Protein AF-A0A366JBB4-F1 (afdb_monomer_lite)

Secondary structure (DSSP, 8-state):
-HHHHHHHHHHHHHHHHHT------------S-----PBBTTTBTSSEEEEEEEEESSSSTTPPEEEEEEEEE-TTTTTSSB-

Organism: NCBI:txid491948

Sequence (83 aa):
MEVEILFFIVVVILIVSFMGNSNKSKGSNQSSGSKKKTPCSNCGKTGKVEEVYREPTNHLRGANMVEKRRRVTCPSCLGKGYH

Structure (mmCIF, N/CA/C/O backbone):
data_AF-A0A366JBB4-F1
#
_entry.id   AF-A0A366JBB4-F1
#
loop_
_atom_site.group_PDB
_atom_site.id
_atom_site.type_symbol
_atom_site.label_atom_id
_atom_site.label_alt_id
_atom_site.label_comp_id
_atom_site.label_asym_id
_atom_site.label_entity_id
_atom_site.label_seq_id
_atom_site.pdbx_PDB_ins_code
_atom_site.Cartn_x
_atom_site.Cartn_y
_atom_site.Cartn_z
_atom_site.occupancy
_atom_site.B_iso_or_equiv
_atom_site.auth_seq_id
_atom_site.auth_comp_id
_atom_site.auth_asym_id
_atom_site.auth_atom_id
_atom_site.pdbx_PDB_model_num
ATOM 1 N N . MET A 1 1 ? -21.507 25.446 59.748 1.00 59.94 1 MET A N 1
ATOM 2 C CA . MET A 1 1 ? -20.328 25.649 58.879 1.00 59.94 1 MET A CA 1
ATOM 3 C C . MET A 1 1 ? -20.077 24.469 57.939 1.00 59.94 1 MET A C 1
ATOM 5 O O . MET A 1 1 ? -19.936 24.710 56.753 1.00 59.94 1 MET A O 1
ATOM 9 N N . GLU A 1 2 ? -20.069 23.208 58.394 1.00 62.97 2 GLU A N 1
ATOM 10 C CA . GLU A 1 2 ? -19.754 22.056 57.514 1.00 62.97 2 GLU A CA 1
ATOM 11 C C . GLU A 1 2 ? -20.808 21.776 56.421 1.00 62.97 2 GLU A C 1
ATOM 13 O O . GLU A 1 2 ? -20.454 21.492 55.279 1.00 62.97 2 GLU A O 1
ATOM 18 N N . VAL A 1 3 ? -22.103 21.925 56.731 1.00 73.12 3 VAL A N 1
ATOM 19 C CA . VAL A 1 3 ? -23.203 21.690 55.767 1.00 73.12 3 VAL A CA 1
ATOM 20 C C . VAL A 1 3 ? -23.250 22.759 54.669 1.00 73.12 3 VAL A C 1
ATOM 22 O O . VAL A 1 3 ? -23.532 22.454 53.513 1.00 73.12 3 VAL A O 1
ATOM 25 N N . GLU A 1 4 ? -22.925 24.008 55.006 1.00 70.75 4 GLU A N 1
ATOM 26 C CA . GLU A 1 4 ? -22.889 25.109 54.037 1.00 70.75 4 GLU A CA 1
ATOM 27 C C . GLU A 1 4 ? -21.746 24.924 53.038 1.00 70.75 4 GLU A C 1
ATOM 29 O O . GLU A 1 4 ? -21.957 25.068 51.838 1.00 70.75 4 GLU A O 1
ATOM 34 N N . ILE A 1 5 ? -20.562 24.508 53.505 1.00 77.88 5 ILE A N 1
ATOM 35 C CA . ILE A 1 5 ? -19.413 24.209 52.635 1.00 77.88 5 ILE A CA 1
ATOM 36 C C . ILE A 1 5 ? -19.763 23.093 51.636 1.00 77.88 5 ILE A C 1
ATOM 38 O O . ILE A 1 5 ? -19.476 23.221 50.446 1.00 77.88 5 ILE A O 1
ATOM 42 N N . LEU A 1 6 ? -20.444 22.035 52.090 1.00 76.62 6 LEU A N 1
ATOM 43 C CA . LEU A 1 6 ? -20.930 20.952 51.226 1.00 76.62 6 LEU A CA 1
ATOM 44 C C . LEU A 1 6 ? -21.920 21.449 50.163 1.00 76.62 6 LEU A C 1
ATOM 46 O O . LEU A 1 6 ? -21.818 21.052 49.002 1.00 76.62 6 LEU A O 1
ATOM 50 N N . PHE A 1 7 ? -22.829 22.356 50.525 1.00 81.19 7 PHE A N 1
ATOM 51 C CA . PHE A 1 7 ? -23.771 22.962 49.582 1.00 81.19 7 PHE A CA 1
ATOM 52 C C . PHE A 1 7 ? -23.054 23.786 48.501 1.00 81.19 7 PHE A C 1
ATOM 54 O O . PHE A 1 7 ? -23.328 23.609 47.312 1.00 81.19 7 PHE A O 1
ATOM 61 N N . PHE A 1 8 ? -22.076 24.615 48.882 1.00 81.94 8 PHE A N 1
ATOM 62 C CA . PHE A 1 8 ? -21.285 25.397 47.924 1.00 81.94 8 PHE A CA 1
ATOM 63 C C . PHE A 1 8 ? -20.493 24.508 46.955 1.00 81.94 8 PHE A C 1
ATOM 65 O O . PHE A 1 8 ? -20.469 24.789 45.756 1.00 81.94 8 PHE A O 1
ATOM 72 N N . ILE A 1 9 ? -19.904 23.407 47.433 1.00 82.94 9 ILE A N 1
ATOM 73 C CA . ILE A 1 9 ? -19.155 22.463 46.586 1.00 82.94 9 ILE A CA 1
ATOM 74 C C . ILE A 1 9 ? -20.070 21.813 45.538 1.00 82.94 9 ILE A C 1
ATOM 76 O O . ILE A 1 9 ? -19.715 21.762 44.359 1.00 82.94 9 ILE A O 1
ATOM 80 N N . VAL A 1 10 ? -21.266 21.364 45.933 1.00 83.06 10 VAL A N 1
ATOM 81 C CA . VAL A 1 10 ? -22.229 20.736 45.009 1.00 83.06 10 VAL A CA 1
ATOM 82 C C . VAL A 1 10 ? -22.703 21.727 43.943 1.00 83.06 10 VAL A C 1
ATOM 84 O O . VAL A 1 10 ? -22.743 21.385 42.760 1.00 83.06 10 VAL A O 1
ATOM 87 N N . VAL A 1 11 ? -23.001 22.970 44.332 1.00 84.25 11 VAL A N 1
ATOM 88 C CA . VAL A 1 11 ? -23.430 24.023 43.397 1.00 84.25 11 VAL A CA 1
ATOM 89 C C . VAL A 1 11 ? -22.328 24.352 42.383 1.00 84.25 11 VAL A C 1
ATOM 91 O O . VAL A 1 11 ? -22.608 24.449 41.188 1.00 84.25 11 VAL A O 1
ATOM 94 N N . VAL A 1 12 ? -21.067 24.444 42.815 1.00 81.56 12 VAL A N 1
ATOM 95 C CA . VAL A 1 12 ? -19.929 24.708 41.915 1.00 81.56 12 VAL A CA 1
ATOM 96 C C . VAL A 1 12 ? -19.723 23.565 40.912 1.00 81.56 12 VAL A C 1
ATOM 98 O O . VAL A 1 12 ? -19.540 23.831 39.723 1.00 81.56 12 VAL A O 1
ATOM 101 N N . ILE A 1 13 ? -19.820 22.300 41.341 1.00 78.62 13 ILE A N 1
ATOM 102 C CA . ILE A 1 13 ? -19.700 21.133 40.444 1.00 78.62 13 ILE A CA 1
ATOM 103 C C . ILE A 1 13 ? -20.804 21.140 39.373 1.00 78.62 13 ILE A C 1
ATOM 105 O O . ILE A 1 13 ? -20.530 20.868 38.198 1.00 78.62 13 ILE A O 1
ATOM 109 N N . LEU A 1 14 ? -22.040 21.488 39.750 1.00 76.31 14 LEU A N 1
ATOM 110 C CA . LEU A 1 14 ? -23.161 21.582 38.810 1.00 76.31 14 LEU A CA 1
ATOM 111 C C . LEU A 1 14 ? -22.955 22.697 37.773 1.00 76.31 14 LEU A C 1
ATOM 113 O O . LEU A 1 14 ? -23.191 22.467 36.586 1.00 76.31 14 LEU A O 1
ATOM 117 N N . ILE A 1 15 ? -22.457 23.868 38.188 1.00 73.12 15 ILE A N 1
ATOM 118 C CA . ILE A 1 15 ? -22.186 24.999 37.281 1.00 73.12 15 ILE A CA 1
ATOM 119 C C . ILE A 1 15 ? -21.070 24.650 36.283 1.00 73.12 15 ILE A C 1
ATOM 121 O O . ILE A 1 15 ? -21.229 24.877 35.082 1.00 73.12 15 ILE A O 1
ATOM 125 N N . VAL A 1 16 ? -19.969 24.042 36.742 1.00 68.31 16 VAL A N 1
ATOM 126 C CA . VAL A 1 16 ? -18.852 23.632 35.865 1.00 68.31 16 VAL A CA 1
ATOM 127 C C . VAL A 1 16 ? -19.292 22.553 34.867 1.00 68.31 16 VAL A C 1
ATOM 129 O O . VAL A 1 16 ? -18.875 22.583 33.709 1.00 68.31 16 VAL A O 1
ATOM 132 N N . SER A 1 17 ? -20.186 21.646 35.274 1.00 64.25 17 SER A N 1
ATOM 133 C CA . SER A 1 17 ? -20.743 20.612 34.389 1.00 64.25 17 SER A CA 1
ATOM 134 C C . SER A 1 17 ? -21.649 21.194 33.296 1.00 64.25 17 SER A C 1
ATOM 136 O O . SER A 1 17 ? -21.661 20.690 32.174 1.00 64.25 17 SER A O 1
ATOM 138 N N . PHE A 1 18 ? -22.385 22.270 33.592 1.00 59.84 18 PHE A N 1
ATOM 139 C CA . PHE A 1 18 ? -23.277 22.921 32.626 1.00 59.84 18 PHE A CA 1
ATOM 140 C C . PH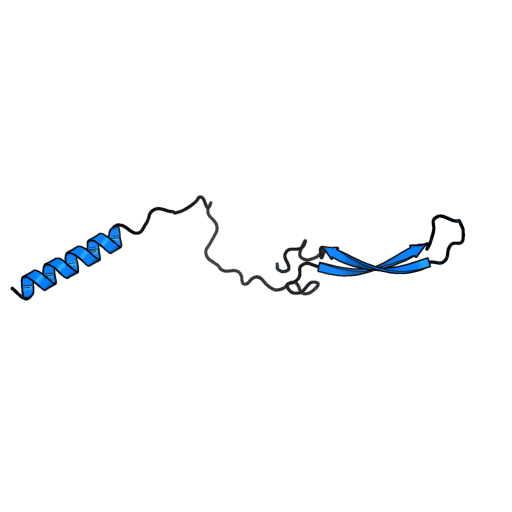E A 1 18 ? -22.533 23.786 31.597 1.00 59.84 18 PHE A C 1
ATOM 142 O O . PHE A 1 18 ? -23.011 23.958 30.477 1.00 59.84 18 PHE A O 1
ATOM 149 N N . MET A 1 19 ? -21.350 24.304 31.942 1.00 59.06 19 MET A N 1
ATOM 150 C CA . MET A 1 19 ? -20.579 25.218 31.084 1.00 59.06 19 MET A CA 1
ATOM 151 C C . MET A 1 19 ? -19.662 24.506 30.072 1.00 59.06 19 MET A C 1
ATOM 153 O O . MET A 1 19 ? -18.914 25.148 29.337 1.00 59.06 19 MET A O 1
ATOM 157 N N . GLY A 1 20 ? -19.734 23.175 30.006 1.00 56.25 20 GLY A N 1
ATOM 158 C CA . GLY A 1 20 ? -18.940 22.337 29.115 1.00 56.25 20 GLY A CA 1
ATOM 159 C C . GLY A 1 20 ? -19.723 21.745 27.946 1.00 56.25 20 GLY A C 1
ATOM 160 O O . GLY A 1 20 ? -19.692 20.530 27.790 1.00 56.25 20 GLY A O 1
ATOM 161 N N . ASN A 1 21 ? -20.411 22.538 27.111 1.00 56.34 21 ASN A N 1
ATOM 162 C CA . ASN A 1 21 ? -20.810 22.050 25.780 1.00 56.34 21 ASN A CA 1
ATOM 163 C C . ASN A 1 21 ? -21.188 23.152 24.774 1.00 56.34 21 ASN A C 1
ATOM 165 O O . ASN A 1 21 ? -22.363 23.436 24.548 1.00 56.34 21 ASN A O 1
ATOM 169 N N . SER A 1 22 ? -20.197 23.680 24.061 1.00 56.12 22 SER A N 1
ATOM 170 C CA . SER A 1 22 ? -20.434 24.292 22.750 1.00 56.12 22 SER A CA 1
ATOM 171 C C . SER A 1 22 ? -19.170 24.246 21.903 1.00 56.12 22 SER A C 1
ATOM 173 O O . SER A 1 22 ? -18.430 25.216 21.815 1.00 56.12 22 SER A O 1
ATOM 175 N N . ASN A 1 23 ? -18.932 23.088 21.287 1.00 54.22 23 ASN A N 1
ATOM 176 C CA . ASN A 1 23 ? -18.222 22.973 20.012 1.00 54.22 23 ASN A CA 1
ATOM 177 C C . ASN A 1 23 ? -18.667 21.688 19.305 1.00 54.22 23 ASN A C 1
ATOM 179 O O . ASN A 1 23 ? -17.908 20.734 19.137 1.00 54.22 23 ASN A O 1
ATOM 183 N N . LYS A 1 24 ? -19.936 21.653 18.880 1.00 42.38 24 LYS A N 1
ATOM 184 C CA . LYS A 1 24 ? -20.379 20.678 17.882 1.00 42.38 24 LYS A CA 1
ATOM 185 C C . LYS A 1 24 ? -20.226 21.304 16.503 1.00 42.38 24 LYS A C 1
ATOM 187 O O . LYS A 1 24 ? -21.138 21.919 15.958 1.00 42.38 24 LYS A O 1
ATOM 192 N N . SER A 1 25 ? -19.013 21.166 15.981 1.00 49.59 25 SER A N 1
ATOM 193 C CA . SER A 1 25 ? -18.679 21.357 14.577 1.00 49.59 25 SER A CA 1
ATOM 194 C C . SER A 1 25 ? -19.698 20.647 13.679 1.00 49.59 25 SER A C 1
ATOM 196 O O . SER A 1 25 ? -20.154 19.545 13.990 1.00 49.59 25 SER A O 1
ATOM 198 N N . LYS A 1 26 ? -20.035 21.301 12.562 1.00 49.44 26 LYS A N 1
ATOM 199 C CA . LYS A 1 26 ? -20.801 20.785 11.416 1.00 49.44 26 LYS A CA 1
ATOM 200 C C . LYS A 1 26 ? -20.642 19.269 11.225 1.00 49.44 26 LYS A C 1
ATOM 202 O O . LYS A 1 26 ? -19.537 18.787 11.001 1.00 49.44 26 LYS A O 1
ATOM 207 N N . GLY A 1 27 ? -21.756 18.547 11.210 1.00 40.72 27 GLY A N 1
ATOM 208 C CA . GLY A 1 27 ? -21.789 17.133 10.852 1.00 40.72 27 GLY A CA 1
ATOM 209 C C . GLY A 1 27 ? -23.219 16.680 10.619 1.00 40.72 27 GLY A C 1
ATOM 210 O O . GLY A 1 27 ? -23.931 16.347 11.560 1.00 40.72 27 GLY A O 1
ATOM 211 N N . SER A 1 28 ? -23.634 16.733 9.359 1.00 44.59 28 SER A N 1
ATOM 212 C CA . SER A 1 28 ? -24.868 16.161 8.828 1.00 44.59 28 SER A CA 1
ATOM 213 C C . SER A 1 28 ? -25.120 14.741 9.343 1.00 44.59 28 SER A C 1
ATOM 215 O O . SER A 1 28 ? -24.196 13.932 9.398 1.00 44.59 28 SER A O 1
ATOM 217 N N . ASN A 1 29 ? -26.383 14.452 9.658 1.00 48.22 29 ASN A N 1
ATOM 218 C CA . ASN A 1 29 ? -26.958 13.129 9.897 1.00 48.22 29 ASN A CA 1
ATOM 219 C C . ASN A 1 29 ? -26.206 11.976 9.212 1.00 48.22 29 ASN A C 1
ATOM 221 O O . ASN A 1 29 ? -26.216 11.903 7.987 1.00 48.22 29 ASN A O 1
ATOM 225 N N . GLN A 1 30 ? -25.676 11.029 9.992 1.00 43.00 30 GLN A N 1
ATOM 226 C CA . GLN A 1 30 ? -25.651 9.613 9.613 1.00 43.00 30 GLN A CA 1
ATOM 227 C C . GLN A 1 30 ? -25.367 8.719 10.832 1.00 43.00 30 GLN A 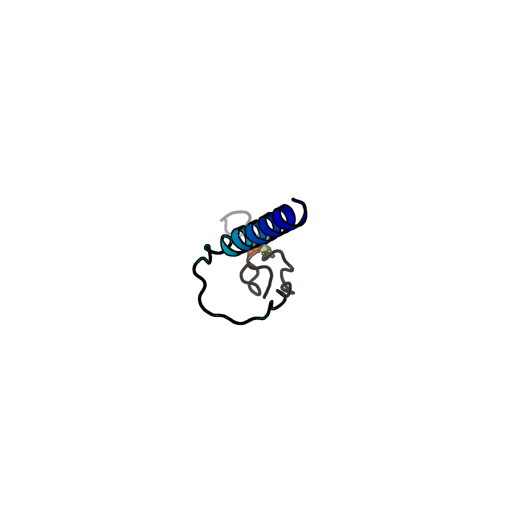C 1
ATOM 229 O O . GLN A 1 30 ? -24.265 8.682 11.362 1.00 43.00 30 GLN A O 1
ATOM 234 N N . SER A 1 31 ? -26.428 8.034 11.267 1.00 45.50 31 SER A N 1
ATOM 235 C CA . SER A 1 31 ? -26.483 6.718 11.914 1.00 45.50 31 SER A CA 1
ATOM 236 C C . SER A 1 31 ? -25.297 6.254 12.772 1.00 45.50 31 SER A C 1
ATOM 238 O O . SER A 1 31 ? -24.224 5.900 12.289 1.00 45.50 31 SER A O 1
ATOM 240 N N . SER A 1 32 ? -25.611 6.066 14.052 1.00 47.78 32 SER A N 1
ATOM 241 C CA . SER A 1 32 ? -25.029 5.088 14.968 1.00 47.78 32 SER A CA 1
ATOM 242 C C . SER A 1 32 ? -24.629 3.773 14.291 1.00 47.78 32 SER A C 1
ATOM 244 O O . SER A 1 32 ? -25.437 3.118 13.631 1.00 47.78 32 SER A O 1
ATOM 246 N N . GLY A 1 33 ? -23.379 3.389 14.514 1.00 43.00 33 GLY A N 1
ATOM 247 C CA . GLY A 1 33 ? -22.772 2.160 14.038 1.00 43.00 33 GLY A CA 1
ATOM 248 C C . GLY A 1 33 ? -21.340 2.465 13.651 1.00 43.00 33 GLY A C 1
ATOM 249 O O . GLY A 1 33 ? -21.077 2.809 12.502 1.00 43.00 33 GLY A O 1
ATOM 250 N N . SER A 1 34 ? -20.399 2.339 14.589 1.00 53.91 34 SER A N 1
ATOM 251 C CA . SER A 1 34 ? -18.990 2.180 14.223 1.00 53.91 34 SER A CA 1
ATOM 252 C C . SER A 1 34 ? -18.880 0.894 13.405 1.00 53.91 34 SER A C 1
ATOM 254 O O . SER A 1 34 ? -18.586 -0.170 13.948 1.00 53.91 34 SER A O 1
ATOM 256 N N . LYS A 1 35 ? -19.178 0.964 12.100 1.00 60.41 35 LYS A N 1
ATOM 257 C CA . LYS A 1 35 ? -18.844 -0.080 11.138 1.00 60.41 35 LYS A CA 1
ATOM 258 C C . LYS A 1 35 ? -17.343 -0.253 11.284 1.00 60.41 35 LYS A C 1
ATOM 260 O O . LYS A 1 35 ? -16.582 0.657 10.950 1.00 60.41 35 LYS A O 1
ATOM 265 N N . LYS A 1 36 ? -16.927 -1.363 11.899 1.00 60.66 36 LYS A N 1
ATOM 266 C CA . LYS A 1 36 ? -15.513 -1.711 12.013 1.00 60.66 36 LYS A CA 1
ATOM 267 C C . LYS A 1 36 ? -14.952 -1.616 10.601 1.00 60.66 36 LYS A C 1
ATOM 269 O O . LYS A 1 36 ? -15.416 -2.328 9.719 1.00 60.66 36 LYS A O 1
ATOM 274 N N . LYS A 1 37 ? -14.019 -0.688 10.393 1.00 74.88 37 LYS A N 1
ATOM 275 C CA . LYS A 1 37 ? -13.322 -0.537 9.120 1.00 74.88 37 LYS A CA 1
ATOM 276 C C . LYS A 1 37 ? -12.581 -1.842 8.872 1.00 74.88 37 LYS A C 1
ATOM 278 O O . LYS A 1 37 ? -11.594 -2.128 9.553 1.00 74.88 37 LYS A O 1
ATOM 283 N N . THR A 1 38 ? -13.102 -2.659 7.967 1.00 85.62 38 THR A N 1
ATOM 284 C CA . THR A 1 38 ? -12.495 -3.949 7.649 1.00 85.62 38 THR A CA 1
ATOM 285 C C . THR A 1 38 ? -11.236 -3.665 6.840 1.00 85.62 38 THR A C 1
ATOM 287 O O . THR A 1 38 ? -11.330 -2.955 5.832 1.00 85.62 38 THR A O 1
ATOM 290 N N . PRO A 1 39 ? -10.052 -4.148 7.270 1.00 88.56 39 PRO A N 1
ATOM 291 C CA . PRO A 1 39 ? -8.842 -4.029 6.472 1.00 88.56 39 PRO A CA 1
ATOM 292 C C . PRO A 1 39 ? -9.110 -4.580 5.078 1.00 88.56 39 PRO A C 1
ATOM 294 O O . PRO A 1 39 ? -9.710 -5.645 4.935 1.00 88.56 39 PRO A O 1
ATOM 297 N N . CYS A 1 40 ? -8.688 -3.852 4.053 1.00 90.50 40 CYS A N 1
ATOM 298 C CA . CYS A 1 40 ? -8.849 -4.345 2.697 1.00 90.50 40 CYS A CA 1
ATOM 299 C C . CYS A 1 40 ? -8.010 -5.610 2.522 1.00 90.50 40 CYS A C 1
ATOM 301 O O . CYS A 1 40 ? -6.811 -5.606 2.794 1.00 90.50 40 CYS A O 1
ATOM 303 N N . SE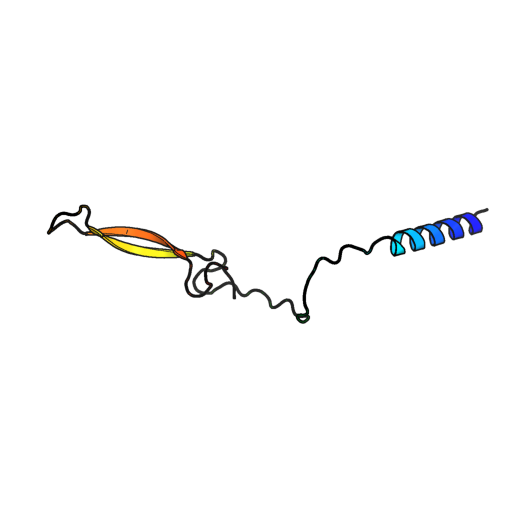R A 1 41 ? -8.630 -6.684 2.045 1.00 90.38 41 SER A N 1
ATOM 304 C CA . SER A 1 41 ? -7.964 -7.973 1.827 1.00 90.38 41 SER A CA 1
ATOM 305 C C . SER A 1 41 ? -6.776 -7.869 0.869 1.00 90.38 41 SER A C 1
ATOM 307 O O . SER A 1 41 ? -5.815 -8.616 1.002 1.00 90.38 41 SER A O 1
ATOM 309 N N . ASN A 1 42 ? -6.824 -6.913 -0.060 1.00 87.75 42 ASN A N 1
ATOM 310 C CA . ASN A 1 42 ? -5.836 -6.764 -1.122 1.00 87.75 42 ASN A CA 1
ATOM 311 C C . ASN A 1 42 ? -4.652 -5.855 -0.732 1.00 87.75 42 ASN A C 1
ATOM 313 O O . ASN A 1 42 ? -3.522 -6.089 -1.137 1.00 87.75 42 ASN A O 1
ATOM 317 N N . CYS A 1 43 ? -4.901 -4.802 0.059 1.00 89.94 43 CYS A N 1
ATOM 318 C CA . CYS A 1 43 ? -3.883 -3.805 0.444 1.00 89.94 43 CYS A CA 1
ATOM 319 C C . CYS A 1 43 ? -3.521 -3.841 1.938 1.00 89.94 43 CYS A C 1
ATOM 321 O O . CYS A 1 43 ? -2.712 -3.033 2.414 1.00 89.94 43 CYS A O 1
ATOM 323 N N . GLY A 1 44 ? -4.162 -4.724 2.709 1.00 88.56 44 GLY A N 1
ATOM 324 C CA . GLY A 1 44 ? -4.216 -4.611 4.158 1.00 88.56 44 GLY A CA 1
ATOM 325 C C . GLY A 1 44 ? -4.639 -3.198 4.549 1.00 88.56 44 GLY A C 1
ATOM 326 O O . GLY A 1 44 ? -5.484 -2.585 3.905 1.00 88.56 44 GLY A O 1
ATOM 327 N N . LYS A 1 45 ? -3.956 -2.642 5.549 1.00 88.94 45 LYS A N 1
ATOM 328 C CA . LYS A 1 45 ? -4.163 -1.272 6.042 1.00 88.94 45 LYS A CA 1
ATOM 329 C C . LYS A 1 45 ? -3.417 -0.198 5.239 1.00 88.94 45 LYS A C 1
ATOM 331 O O . LYS A 1 45 ? -3.556 0.983 5.535 1.00 88.94 45 LYS A O 1
ATOM 336 N N . THR A 1 46 ? -2.589 -0.589 4.269 1.00 91.31 46 THR A N 1
ATOM 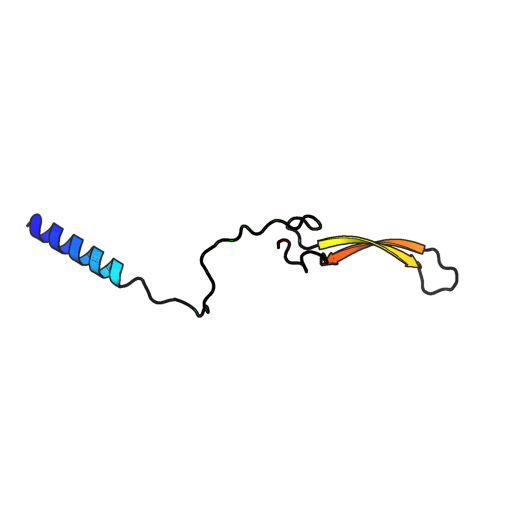337 C CA . THR A 1 46 ? -1.600 0.317 3.656 1.00 91.31 46 THR A CA 1
ATOM 338 C C . THR A 1 46 ? -2.175 1.185 2.542 1.00 91.31 46 THR A C 1
ATOM 340 O O . THR A 1 46 ? -1.605 2.225 2.217 1.00 91.31 46 THR A O 1
ATOM 343 N N . GLY A 1 47 ? -3.272 0.748 1.916 1.00 90.50 47 GLY A N 1
ATOM 344 C CA . GLY A 1 47 ? -3.841 1.444 0.763 1.00 90.50 47 GLY A CA 1
ATOM 345 C C . GLY A 1 47 ? -3.050 1.275 -0.538 1.00 90.50 47 GLY A C 1
ATOM 346 O O . GLY A 1 47 ? -3.481 1.792 -1.567 1.00 90.50 47 GLY A O 1
ATOM 347 N N . LYS A 1 48 ? -1.919 0.557 -0.532 1.00 94.12 48 LYS A N 1
ATOM 348 C CA . LYS A 1 48 ? -1.026 0.420 -1.690 1.00 94.12 48 LYS A CA 1
ATOM 349 C C . LYS A 1 48 ? -0.730 -1.044 -1.996 1.00 94.12 48 LYS A C 1
ATOM 351 O O . LYS A 1 48 ? -0.711 -1.872 -1.092 1.00 94.12 48 LYS A O 1
ATOM 356 N N . VAL A 1 49 ? -0.494 -1.341 -3.268 1.00 94.19 49 VAL A N 1
ATOM 357 C CA . VAL A 1 49 ? -0.028 -2.650 -3.748 1.00 94.19 49 VAL A CA 1
ATOM 358 C C . VAL A 1 49 ? 1.237 -2.460 -4.579 1.00 94.19 49 VAL A C 1
ATOM 360 O O . VAL A 1 49 ? 1.428 -1.409 -5.195 1.00 94.19 49 VAL A O 1
ATOM 363 N N . GLU A 1 50 ? 2.133 -3.441 -4.541 1.00 94.50 50 GLU A N 1
ATOM 364 C CA . GLU A 1 50 ? 3.342 -3.447 -5.362 1.00 94.50 50 GLU A CA 1
ATOM 365 C C . GLU A 1 50 ? 3.009 -4.066 -6.718 1.00 94.50 50 GLU A C 1
ATOM 367 O O . GLU A 1 50 ? 2.534 -5.196 -6.797 1.00 94.50 50 GLU A O 1
ATOM 372 N N . GLU A 1 51 ? 3.217 -3.298 -7.779 1.00 93.44 51 GLU A N 1
ATOM 373 C CA . GLU A 1 51 ? 2.998 -3.721 -9.153 1.00 93.44 51 GLU A CA 1
ATOM 374 C C . GLU A 1 51 ? 4.350 -3.902 -9.834 1.00 93.44 51 GLU A C 1
ATOM 376 O O . GLU A 1 51 ? 5.221 -3.026 -9.769 1.00 93.44 51 GLU A O 1
ATOM 381 N N . VAL A 1 52 ? 4.505 -5.048 -10.489 1.00 95.62 52 VAL A N 1
ATOM 382 C CA . VAL A 1 52 ? 5.676 -5.391 -11.285 1.00 95.62 52 VAL A CA 1
ATOM 383 C C . VAL A 1 52 ? 5.342 -5.137 -12.750 1.00 95.62 52 VAL A C 1
ATOM 385 O O . VAL A 1 52 ? 4.338 -5.635 -13.253 1.00 95.62 52 VAL A O 1
ATOM 388 N N . TYR A 1 53 ? 6.175 -4.364 -13.435 1.00 94.25 53 TYR A N 1
ATOM 389 C CA . TYR A 1 53 ? 6.006 -4.053 -14.851 1.00 94.25 53 TYR A CA 1
ATOM 390 C C . TYR A 1 53 ? 7.347 -4.132 -15.576 1.00 94.25 53 TYR A C 1
ATOM 392 O O . TYR A 1 53 ? 8.411 -4.052 -14.962 1.00 94.25 53 TYR A O 1
ATOM 400 N N . ARG A 1 54 ? 7.298 -4.320 -16.895 1.00 95.19 54 ARG A N 1
ATOM 401 C CA . ARG A 1 54 ? 8.489 -4.347 -17.744 1.00 95.19 54 ARG A CA 1
ATOM 402 C C . ARG A 1 54 ? 8.522 -3.116 -18.627 1.00 95.19 54 ARG A C 1
ATOM 404 O O . ARG A 1 54 ? 7.542 -2.828 -19.309 1.00 95.19 54 ARG A O 1
ATOM 411 N N . GLU A 1 55 ? 9.654 -2.431 -18.639 1.00 94.12 55 GLU A N 1
ATOM 412 C CA . GLU A 1 55 ? 9.895 -1.294 -19.523 1.00 94.12 55 GLU A CA 1
ATOM 413 C C . GLU A 1 55 ? 11.251 -1.432 -20.224 1.00 94.12 55 GLU A C 1
ATOM 415 O O . GLU A 1 55 ? 12.148 -2.096 -19.694 1.00 94.12 55 GLU A O 1
ATOM 420 N N . PRO A 1 56 ? 11.415 -0.860 -21.426 1.00 94.50 56 PRO A N 1
ATOM 421 C CA . PRO A 1 56 ? 12.685 -0.922 -22.128 1.00 94.50 56 PRO A CA 1
ATOM 422 C C . PRO A 1 56 ? 13.739 -0.077 -21.402 1.00 94.50 56 PRO A C 1
ATOM 424 O O . PRO A 1 56 ? 13.44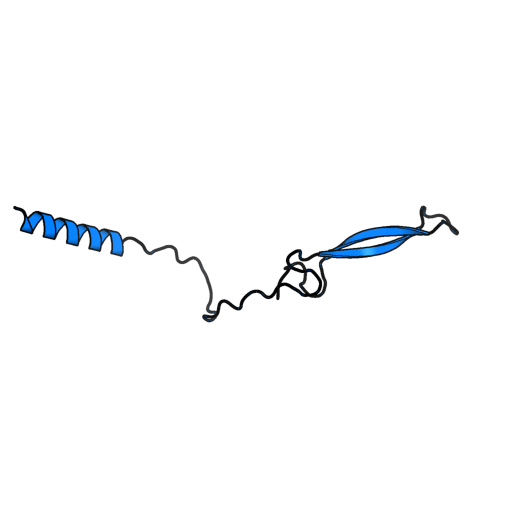3 0.993 -20.872 1.00 94.50 56 PRO A O 1
ATOM 427 N N . THR A 1 57 ? 14.994 -0.531 -21.397 1.00 94.00 57 THR A N 1
ATOM 428 C CA . THR A 1 57 ? 16.109 0.195 -20.758 1.00 94.00 57 THR A CA 1
ATOM 429 C C . THR A 1 57 ? 16.391 1.555 -21.390 1.00 94.00 57 THR A C 1
ATOM 431 O O . THR A 1 57 ? 16.974 2.423 -20.745 1.00 94.00 57 THR A O 1
ATOM 434 N N . ASN A 1 58 ? 16.004 1.740 -22.652 1.00 92.31 58 ASN A N 1
ATOM 435 C CA . ASN A 1 58 ? 16.128 2.984 -23.401 1.00 92.31 58 ASN A CA 1
ATOM 436 C C . ASN A 1 58 ? 15.033 3.068 -24.484 1.00 92.31 58 ASN A C 1
ATOM 438 O O . ASN A 1 58 ? 14.236 2.150 -24.649 1.00 92.31 58 ASN A O 1
ATOM 442 N N . HIS A 1 59 ? 14.961 4.181 -25.215 1.00 91.31 59 HIS A N 1
ATOM 443 C CA . HIS A 1 59 ? 13.926 4.410 -26.238 1.00 91.31 59 HIS A CA 1
ATOM 444 C C . HIS A 1 59 ? 14.311 3.876 -27.629 1.00 91.31 59 HIS A C 1
ATOM 446 O O . HIS A 1 59 ? 13.694 4.242 -28.629 1.00 91.31 59 HIS A O 1
ATOM 452 N N . LEU A 1 60 ? 15.342 3.031 -27.717 1.00 92.50 60 LEU A N 1
ATOM 453 C CA . LEU A 1 60 ? 15.783 2.450 -28.978 1.00 92.50 60 LEU A CA 1
ATOM 454 C C . LEU A 1 60 ? 14.956 1.210 -29.317 1.00 92.50 60 LEU A C 1
ATOM 456 O O . LEU A 1 60 ? 14.530 0.434 -28.459 1.00 92.50 60 LEU A O 1
ATOM 460 N N . ARG A 1 61 ? 14.752 0.991 -30.614 1.00 90.00 61 ARG A N 1
ATOM 461 C CA . ARG A 1 61 ? 14.079 -0.207 -31.113 1.00 90.00 61 ARG A CA 1
ATOM 462 C C . ARG A 1 61 ? 14.966 -1.429 -30.844 1.00 90.00 61 ARG A C 1
ATOM 464 O O . ARG A 1 61 ? 16.124 -1.439 -31.244 1.00 90.00 61 ARG A O 1
ATOM 471 N N . GLY A 1 62 ? 14.420 -2.448 -30.179 1.00 91.12 62 GLY A N 1
ATOM 472 C CA . GLY A 1 62 ? 15.175 -3.643 -29.771 1.00 91.12 62 GLY A CA 1
ATOM 473 C C . GLY A 1 62 ? 15.874 -3.525 -28.412 1.00 91.12 62 GLY A C 1
ATOM 474 O O . GLY A 1 62 ? 16.707 -4.365 -28.086 1.00 91.12 62 GLY A O 1
ATOM 475 N N . ALA A 1 63 ? 15.550 -2.502 -27.616 1.00 92.00 63 ALA A N 1
ATOM 476 C CA . ALA A 1 63 ? 16.045 -2.379 -26.252 1.00 92.00 63 ALA A CA 1
ATOM 477 C C . ALA A 1 63 ? 15.644 -3.575 -25.374 1.00 92.00 63 ALA A C 1
ATOM 479 O O . ALA A 1 63 ? 14.544 -4.122 -25.490 1.00 92.00 63 ALA A O 1
ATOM 480 N N . ASN A 1 64 ? 16.526 -3.933 -24.441 1.00 94.31 64 ASN A N 1
ATOM 481 C CA . ASN A 1 64 ? 16.233 -4.950 -23.439 1.00 94.31 64 ASN A CA 1
ATOM 482 C C . ASN A 1 64 ? 15.110 -4.475 -22.513 1.00 94.31 64 ASN A C 1
ATOM 484 O O . ASN A 1 64 ? 15.109 -3.331 -22.060 1.00 94.31 64 ASN A O 1
ATOM 488 N N . MET A 1 65 ? 14.176 -5.371 -22.202 1.00 95.25 65 MET A N 1
ATOM 489 C CA . MET A 1 65 ? 13.114 -5.108 -21.232 1.00 95.25 65 MET A CA 1
ATOM 490 C C . MET A 1 65 ? 13.625 -5.426 -19.829 1.00 95.25 65 MET A C 1
ATOM 492 O O . MET A 1 65 ? 14.079 -6.541 -19.572 1.00 95.25 65 MET A O 1
ATOM 496 N N . VAL A 1 66 ? 13.528 -4.462 -18.920 1.00 96.06 66 VAL A N 1
ATOM 497 C CA . VAL A 1 66 ? 13.872 -4.635 -17.506 1.00 96.06 66 VAL A CA 1
ATOM 498 C C . VAL A 1 66 ? 12.620 -4.664 -16.652 1.00 96.06 66 VAL A C 1
ATOM 500 O O . VAL A 1 66 ? 11.662 -3.931 -16.890 1.00 96.06 66 VAL A O 1
ATOM 503 N N . GLU A 1 67 ? 12.635 -5.531 -15.647 1.00 96.94 67 GLU A N 1
ATOM 504 C CA . GLU A 1 67 ? 11.588 -5.587 -14.640 1.00 96.94 67 GLU A CA 1
ATOM 505 C C . GLU A 1 67 ? 11.783 -4.461 -13.624 1.00 96.94 67 GLU A C 1
ATOM 507 O O . GLU A 1 67 ? 12.859 -4.295 -13.045 1.00 96.94 67 GLU A O 1
ATOM 512 N N . LYS A 1 68 ? 10.724 -3.689 -13.400 1.00 94.50 68 LYS A N 1
ATOM 513 C CA . LYS A 1 68 ? 10.657 -2.646 -12.385 1.00 94.50 68 LYS A CA 1
ATOM 514 C C . LYS A 1 68 ? 9.449 -2.862 -11.498 1.00 94.50 68 LYS A C 1
ATOM 516 O O . LYS A 1 68 ? 8.473 -3.512 -11.867 1.00 94.50 68 LYS A O 1
ATOM 521 N N . ARG A 1 69 ? 9.524 -2.283 -10.303 1.00 95.25 69 ARG A N 1
ATOM 522 C CA . ARG A 1 69 ? 8.463 -2.351 -9.303 1.00 95.25 69 ARG A CA 1
ATOM 523 C C . ARG A 1 69 ? 8.042 -0.954 -8.905 1.00 95.25 69 ARG A C 1
ATOM 525 O O . ARG A 1 69 ? 8.882 -0.071 -8.739 1.00 95.25 69 ARG A O 1
ATOM 532 N N . ARG A 1 70 ? 6.741 -0.749 -8.743 1.00 94.56 70 ARG A N 1
ATOM 533 C CA . ARG A 1 70 ? 6.178 0.510 -8.247 1.00 94.56 70 ARG A CA 1
ATOM 534 C C . ARG A 1 70 ? 5.078 0.232 -7.240 1.00 94.56 70 ARG A C 1
ATOM 536 O O . ARG A 1 70 ? 4.374 -0.766 -7.336 1.00 94.56 70 ARG A O 1
ATOM 543 N N . ARG A 1 71 ? 4.902 1.137 -6.281 1.00 94.88 71 ARG A N 1
ATOM 544 C CA . ARG A 1 71 ? 3.749 1.096 -5.378 1.00 94.88 71 ARG A CA 1
ATOM 545 C C . ARG A 1 71 ? 2.623 1.920 -5.976 1.00 94.88 71 ARG A C 1
ATOM 547 O O . ARG A 1 71 ? 2.763 3.135 -6.102 1.00 94.88 71 ARG A O 1
ATOM 554 N N . VAL A 1 72 ? 1.515 1.267 -6.296 1.00 94.19 72 VAL A N 1
ATOM 555 C CA . VAL A 1 72 ? 0.309 1.919 -6.812 1.00 94.19 72 VAL A CA 1
ATOM 556 C C . VAL A 1 72 ? -0.794 1.923 -5.768 1.00 94.19 72 VAL A C 1
ATOM 558 O O . VAL A 1 72 ? -0.795 1.135 -4.820 1.00 94.19 72 VAL A O 1
ATOM 561 N N . THR A 1 73 ? -1.735 2.846 -5.934 1.00 94.62 73 THR A N 1
ATOM 562 C CA . THR A 1 73 ? -2.961 2.883 -5.141 1.00 94.62 73 THR A CA 1
ATOM 563 C C . THR A 1 73 ? -3.720 1.583 -5.340 1.00 94.62 73 THR A C 1
ATOM 565 O O . THR A 1 73 ? -3.962 1.165 -6.470 1.00 94.62 73 THR A O 1
ATOM 568 N N . CYS A 1 74 ? -4.111 0.939 -4.245 1.00 92.88 74 CYS A N 1
ATOM 569 C CA . CYS A 1 74 ? -4.879 -0.286 -4.346 1.00 92.88 74 CYS A CA 1
ATOM 570 C C . CYS A 1 74 ? -6.262 0.008 -4.946 1.00 92.88 74 CYS A C 1
ATOM 572 O O . CYS A 1 74 ? -7.003 0.818 -4.374 1.00 92.88 74 CYS A O 1
ATOM 574 N N . PRO A 1 75 ? -6.635 -0.666 -6.045 1.00 90.38 75 PRO A N 1
ATOM 575 C CA . PRO A 1 75 ? -7.898 -0.419 -6.732 1.00 90.38 75 PRO A CA 1
ATOM 576 C C . PRO A 1 75 ? -9.105 -0.850 -5.892 1.00 90.38 75 PRO A C 1
ATOM 578 O O . PRO A 1 75 ? -10.159 -0.233 -5.974 1.00 90.38 75 PRO A O 1
ATOM 581 N N . SER A 1 76 ? -8.946 -1.855 -5.025 1.00 89.56 76 SER A N 1
ATOM 582 C CA . SER A 1 76 ? -10.031 -2.371 -4.182 1.00 89.56 76 SER A CA 1
ATOM 583 C C . SER A 1 76 ? -10.422 -1.396 -3.069 1.00 89.56 76 SER A C 1
ATOM 585 O O . SER A 1 76 ? -11.599 -1.239 -2.768 1.00 89.56 76 SER A O 1
ATOM 587 N N . CYS A 1 77 ? -9.434 -0.735 -2.455 1.00 90.00 77 CYS A N 1
ATOM 588 C CA . CYS A 1 77 ? -9.637 0.174 -1.321 1.00 90.00 77 CYS A CA 1
ATOM 589 C C . CYS A 1 77 ? -9.513 1.660 -1.706 1.00 90.00 77 CYS A C 1
ATOM 591 O O . CYS A 1 77 ? -9.629 2.522 -0.837 1.00 90.00 77 CYS A O 1
ATOM 593 N N . LEU A 1 78 ? -9.241 1.970 -2.982 1.00 90.75 78 LEU A N 1
ATOM 594 C CA . LEU A 1 78 ? -8.983 3.320 -3.508 1.00 90.75 78 LEU A CA 1
ATOM 595 C C . LEU A 1 78 ? -7.995 4.124 -2.643 1.00 90.75 78 LEU A C 1
ATOM 597 O O . LEU A 1 78 ? -8.186 5.310 -2.387 1.00 90.75 78 LEU A O 1
ATOM 601 N N . GLY A 1 79 ? -6.961 3.458 -2.120 1.00 87.81 79 GLY A N 1
ATOM 6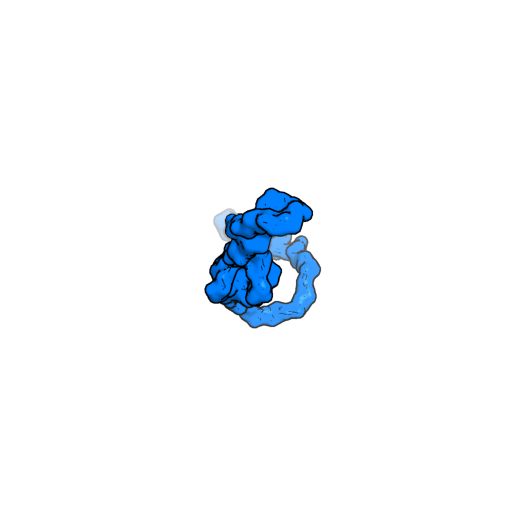02 C CA . GLY A 1 79 ? -5.952 4.094 -1.264 1.00 87.81 79 GLY A CA 1
ATOM 603 C C . GLY A 1 79 ? -6.317 4.227 0.213 1.00 87.81 79 GLY A C 1
ATOM 604 O O . GLY A 1 79 ? -5.471 4.627 1.005 1.00 87.81 79 GLY A O 1
ATOM 605 N N . LYS A 1 80 ? -7.537 3.859 0.618 1.00 86.62 80 LYS A N 1
ATOM 606 C CA . LYS A 1 80 ? -8.009 4.042 1.999 1.00 86.62 80 LYS A CA 1
ATOM 607 C C . LYS A 1 80 ? -7.449 3.014 2.983 1.00 86.62 80 LYS A C 1
ATOM 609 O O . LYS A 1 80 ? -7.461 3.278 4.178 1.00 86.62 80 LYS A O 1
ATOM 614 N N . GLY A 1 81 ? -7.010 1.841 2.515 1.00 85.88 81 GLY A N 1
ATOM 615 C CA . GLY A 1 81 ? -6.574 0.733 3.383 1.00 85.88 81 GLY A CA 1
ATOM 616 C C . GLY A 1 81 ? -7.719 -0.038 4.057 1.00 85.88 81 GLY A C 1
ATOM 617 O O . GLY A 1 81 ? -7.493 -1.029 4.743 1.00 85.88 81 GLY A O 1
ATOM 618 N N . TYR A 1 82 ? -8.963 0.399 3.878 1.00 86.50 82 TYR A N 1
ATOM 619 C CA . TYR A 1 82 ? -10.138 -0.194 4.512 1.00 86.50 82 TYR A CA 1
ATOM 620 C C . TYR A 1 82 ? -11.373 -0.002 3.626 1.00 86.50 82 TYR A C 1
ATOM 622 O O . TYR A 1 82 ? -11.381 0.912 2.793 1.00 86.50 82 TYR A O 1
ATOM 630 N N . HIS A 1 83 ? -12.392 -0.839 3.836 1.00 80.38 83 HIS A N 1
ATOM 631 C CA . HIS A 1 83 ? -13.737 -0.685 3.265 1.00 80.38 83 HIS A CA 1
ATOM 632 C C . HIS A 1 83 ? -14.691 0.003 4.247 1.00 80.38 83 HIS A C 1
ATOM 634 O O . HIS A 1 83 ? -14.552 -0.228 5.474 1.00 80.38 83 HIS A O 1
#

pLDDT: mean 78.79, std 17.26, range [40.72, 96.94]

Foldseek 3Di:
DVVVVVVVVVVVVVVVVVVPDDDPPDDDDDDDDPPPFAFDPQQGQAQWDKDKDWDFPDPDDPGDIDIDIDIDGDPRCSSRRTD

Radius of gyration: 29.69 Å; chains: 1; bounding box: 43×34×90 Å